Protein AF-A0A968P038-F1 (afdb_monomer_lite)

Foldseek 3Di:
DDDPPPPPPPFFDKAWDWDADPVPRDTDTFAIWGQDPVVQWIWDDGPPDPPLKIKIWHFDDDDPFKTKIFIWIFDDDPSHGPDTHTQWIWMDTPPGPDIGIDGPPVPHDDDDDDDDD

Sequence (117 aa):
MSENKIEQKQKSERLNLFWLCSQTGRKQPAGVAFFNEEQGDYRLKIDVMPDDKTLFLKAVSASDDVTYYRVEAAVKKAGRVVHRAEVGSGYAKKDDPAIYMDIGPFSRTLVLEQRQV

pLDDT: mean 86.02, std 14.6, range [39.28, 97.25]

Radius of gyration: 17.87 Å; chains: 1; bounding box: 39×74×46 Å

Secondary structure (DSSP, 8-state):
-------------EEEEEEE-TTT--EEEEEEEEEETTTTEEEEEETTS-TT--EEEEEEEE-SSEEEEEEEEEEEETTEEEEEEEEEEEEEETT---EEEEETTTTS---------

Structure (mmCIF, N/CA/C/O backbone):
data_AF-A0A968P038-F1
#
_entry.id   AF-A0A968P038-F1
#
loop_
_atom_site.group_PDB
_atom_site.id
_atom_site.type_symbol
_atom_site.label_atom_id
_atom_site.label_alt_id
_atom_site.label_comp_id
_atom_site.label_asym_id
_atom_site.label_entity_id
_atom_site.label_seq_id
_atom_site.pdbx_PDB_ins_code
_atom_site.Cartn_x
_atom_site.Cartn_y
_atom_site.Cartn_z
_atom_site.occupancy
_atom_site.B_iso_or_equiv
_atom_site.auth_seq_id
_atom_site.auth_comp_id
_atom_site.auth_asym_id
_atom_site.auth_atom_id
_atom_site.pdbx_PDB_model_num
ATOM 1 N N . MET A 1 1 ? 3.262 40.391 27.674 1.00 39.28 1 MET A N 1
ATOM 2 C CA . MET A 1 1 ? 2.786 40.308 26.280 1.00 39.28 1 MET A CA 1
ATOM 3 C C . MET A 1 1 ? 3.173 38.935 25.780 1.00 39.28 1 MET A C 1
ATOM 5 O O . MET A 1 1 ? 4.359 38.660 25.679 1.00 39.28 1 MET A O 1
ATOM 9 N N . SER A 1 2 ? 2.198 38.041 25.653 1.00 40.22 2 SER A N 1
ATOM 10 C CA . SER A 1 2 ? 2.432 36.629 25.347 1.00 40.22 2 SER A CA 1
ATOM 11 C C . SER A 1 2 ? 2.355 36.446 23.837 1.00 40.22 2 SER A C 1
ATOM 13 O O . SER A 1 2 ? 1.274 36.541 23.260 1.00 40.22 2 SER A O 1
ATOM 15 N N . GLU A 1 3 ? 3.500 36.245 23.192 1.00 43.53 3 GLU A N 1
ATOM 16 C CA . GLU A 1 3 ? 3.554 35.935 21.766 1.00 43.53 3 GLU A CA 1
ATOM 17 C C . GLU A 1 3 ? 3.083 34.493 21.549 1.00 43.53 3 GLU A C 1
ATOM 19 O O . GLU A 1 3 ? 3.758 33.523 21.896 1.00 43.53 3 GLU A O 1
ATOM 24 N N . ASN A 1 4 ? 1.876 34.367 20.998 1.00 44.75 4 ASN A N 1
ATOM 25 C CA . ASN A 1 4 ? 1.338 33.122 20.470 1.00 44.75 4 ASN A CA 1
ATOM 26 C C . ASN A 1 4 ? 2.227 32.640 19.318 1.00 44.75 4 ASN A C 1
ATOM 28 O O . ASN A 1 4 ? 2.162 33.160 18.203 1.00 44.75 4 ASN A O 1
ATOM 32 N N . LYS A 1 5 ? 3.033 31.612 19.580 1.00 43.78 5 LYS A N 1
ATOM 33 C CA . LYS A 1 5 ? 3.734 30.850 18.549 1.00 43.78 5 LYS A CA 1
ATOM 34 C C . LYS A 1 5 ? 2.697 29.973 17.842 1.00 43.78 5 LYS A C 1
ATOM 36 O O . LYS A 1 5 ? 2.335 28.907 18.328 1.00 43.78 5 LYS A O 1
ATOM 41 N N . ILE A 1 6 ? 2.162 30.454 16.722 1.00 50.03 6 ILE A N 1
ATOM 42 C CA . ILE A 1 6 ? 1.365 29.626 15.814 1.00 50.03 6 ILE A CA 1
ATOM 43 C C . ILE A 1 6 ? 2.345 28.629 15.192 1.00 50.03 6 ILE A C 1
ATOM 45 O O . ILE A 1 6 ? 3.067 28.964 14.254 1.00 50.03 6 ILE A O 1
ATOM 49 N N . GLU A 1 7 ? 2.420 27.422 15.752 1.00 44.41 7 GLU A N 1
ATOM 50 C CA . GLU A 1 7 ? 3.078 26.288 15.111 1.00 44.41 7 GLU A CA 1
ATOM 51 C C . GLU A 1 7 ? 2.369 26.037 13.777 1.00 44.41 7 GLU A C 1
ATOM 53 O O . GLU A 1 7 ? 1.266 25.490 13.714 1.00 44.41 7 GLU A O 1
ATOM 58 N N . GLN A 1 8 ? 2.980 26.506 12.688 1.00 43.97 8 GLN A N 1
ATOM 59 C CA . GLN A 1 8 ? 2.576 26.147 11.338 1.00 43.97 8 GLN A CA 1
ATOM 60 C C . GLN A 1 8 ? 2.836 24.652 11.175 1.00 43.97 8 GLN A C 1
ATOM 62 O O . GLN A 1 8 ? 3.935 24.233 10.822 1.00 43.97 8 GLN A O 1
ATOM 67 N N . LYS A 1 9 ? 1.824 23.843 11.488 1.00 49.59 9 LYS A N 1
ATOM 68 C CA . LYS A 1 9 ? 1.831 22.402 11.266 1.00 49.59 9 LYS A CA 1
ATOM 69 C C . LYS A 1 9 ? 2.072 22.176 9.773 1.00 49.59 9 LYS A C 1
ATOM 71 O O . LYS A 1 9 ? 1.170 22.420 8.968 1.00 49.59 9 LYS A O 1
ATOM 76 N N . GLN A 1 10 ? 3.302 21.809 9.405 1.00 56.22 10 GLN A N 1
ATOM 77 C CA . GLN A 1 10 ? 3.683 21.516 8.026 1.00 56.22 10 GLN A CA 1
ATOM 78 C C . GLN A 1 10 ? 2.666 20.528 7.461 1.00 56.22 10 GLN A C 1
ATOM 80 O O . GLN A 1 10 ? 2.431 19.446 8.002 1.00 56.22 10 GLN A O 1
ATOM 85 N N . LYS A 1 11 ? 1.955 20.961 6.423 1.00 60.09 11 LYS A N 1
ATOM 86 C CA . LYS A 1 11 ? 0.913 20.157 5.804 1.00 60.09 11 LYS A CA 1
ATOM 87 C C . LYS A 1 11 ? 1.611 18.983 5.122 1.00 60.09 11 LYS A C 1
ATOM 89 O O . LYS A 1 11 ? 2.299 19.193 4.132 1.00 60.09 11 LYS A O 1
ATOM 94 N N . SER A 1 12 ? 1.439 17.788 5.685 1.00 73.56 12 SER A N 1
ATOM 95 C CA . SER A 1 12 ? 1.940 16.518 5.146 1.00 73.56 12 SER A CA 1
ATOM 96 C C . SER A 1 12 ? 1.773 16.456 3.623 1.00 73.56 12 SER A C 1
ATOM 98 O O . SER A 1 12 ? 0.686 16.733 3.099 1.00 73.56 12 SER A O 1
ATOM 100 N N . GLU A 1 13 ? 2.868 16.145 2.924 1.00 86.19 13 GLU A N 1
ATOM 101 C CA . GLU A 1 13 ? 2.900 16.061 1.467 1.00 86.19 13 GLU A CA 1
ATOM 102 C C . GLU A 1 13 ? 1.909 15.000 0.970 1.00 86.19 13 GLU A C 1
ATOM 104 O O . GLU A 1 13 ? 1.853 13.872 1.470 1.00 86.19 13 GLU A O 1
ATOM 109 N N . ARG A 1 14 ? 1.096 15.382 -0.020 1.00 93.12 14 ARG A N 1
ATOM 110 C CA . ARG A 1 14 ? 0.114 14.498 -0.650 1.00 93.12 14 ARG A CA 1
ATOM 111 C C . ARG A 1 14 ? 0.784 13.731 -1.785 1.00 93.12 14 ARG A C 1
ATOM 113 O O . ARG A 1 14 ? 1.073 14.310 -2.828 1.00 93.12 14 ARG A O 1
ATOM 120 N N . LEU A 1 15 ? 0.920 12.421 -1.620 1.00 95.50 15 LEU A N 1
ATOM 121 C CA . LEU A 1 15 ? 1.464 11.517 -2.632 1.00 95.50 15 LEU A CA 1
ATOM 122 C C . LEU A 1 15 ? 0.333 10.789 -3.363 1.00 95.50 15 LEU A C 1
ATOM 124 O O . LEU A 1 15 ? -0.673 10.431 -2.752 1.00 95.50 15 LEU A O 1
ATOM 128 N N . ASN A 1 16 ? 0.478 10.562 -4.668 1.00 96.31 16 ASN A N 1
ATOM 129 C CA . ASN A 1 16 ? -0.522 9.841 -5.460 1.00 96.31 16 ASN A CA 1
ATOM 130 C C . ASN A 1 16 ? -0.270 8.330 -5.415 1.00 96.31 16 ASN A C 1
ATOM 132 O O . ASN A 1 16 ? 0.866 7.882 -5.564 1.00 96.31 16 ASN A O 1
ATOM 136 N N . LEU A 1 17 ? -1.34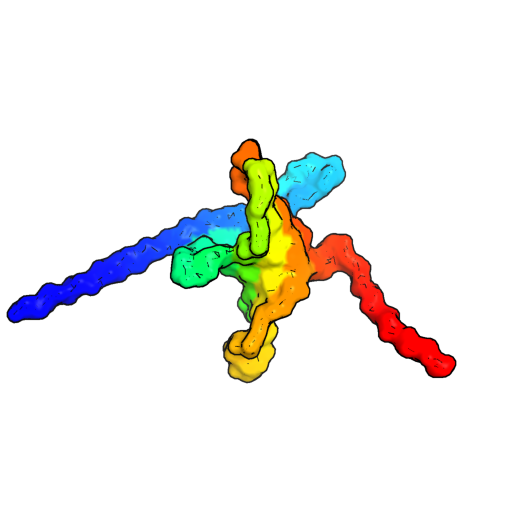1 7.550 -5.262 1.00 96.12 17 LEU A N 1
ATOM 137 C CA . LEU A 1 17 ? -1.308 6.092 -5.331 1.00 96.12 17 LEU A CA 1
ATOM 138 C C . LEU A 1 17 ? -1.801 5.610 -6.695 1.00 96.12 17 LEU A C 1
ATOM 140 O O . LEU A 1 17 ? -2.730 6.181 -7.272 1.00 96.12 17 LEU A O 1
ATOM 144 N N . PHE A 1 18 ? -1.207 4.520 -7.181 1.00 95.81 18 PHE A N 1
ATOM 145 C CA . PHE A 1 18 ? -1.583 3.890 -8.442 1.00 95.81 18 PHE A CA 1
ATOM 146 C C . PHE A 1 18 ? -1.650 2.370 -8.307 1.00 95.81 18 PHE A C 1
ATOM 148 O O . PHE A 1 18 ? -0.778 1.761 -7.690 1.00 95.81 18 PHE A O 1
ATOM 155 N N . TRP A 1 19 ? -2.628 1.755 -8.968 1.00 93.12 19 TRP A N 1
ATOM 156 C CA . TRP A 1 19 ? -2.609 0.331 -9.276 1.00 93.12 19 TRP A CA 1
ATOM 157 C C . TRP A 1 19 ? -1.735 0.100 -10.502 1.00 93.12 19 TRP A C 1
ATOM 159 O O . TRP A 1 19 ? -1.943 0.731 -11.539 1.00 93.12 19 TRP A O 1
ATOM 169 N N . LEU A 1 20 ? -0.766 -0.807 -10.395 1.00 92.50 20 LEU A N 1
ATOM 170 C CA . LEU A 1 20 ? 0.096 -1.206 -11.502 1.00 92.50 20 LEU A CA 1
ATOM 171 C C . LEU A 1 20 ? -0.388 -2.543 -12.070 1.00 92.50 20 LEU A C 1
ATOM 173 O O . LEU A 1 20 ? -0.363 -3.560 -11.382 1.00 92.50 20 LEU A O 1
ATOM 177 N N . CYS A 1 21 ? -0.798 -2.559 -13.337 1.00 88.50 21 CYS A N 1
ATOM 178 C CA . CYS A 1 21 ? -1.067 -3.810 -14.038 1.00 88.50 21 CYS A CA 1
ATOM 179 C C . CYS A 1 21 ? 0.263 -4.496 -14.374 1.00 88.50 21 CYS A C 1
ATOM 181 O O . CYS A 1 21 ? 1.019 -3.991 -15.201 1.00 88.50 21 CYS A O 1
ATOM 183 N N . SER A 1 22 ? 0.542 -5.652 -13.769 1.00 86.00 22 SER A N 1
ATOM 184 C CA . SER A 1 22 ? 1.798 -6.390 -13.980 1.00 86.00 22 SER A CA 1
ATOM 185 C C . SER A 1 22 ? 1.986 -6.883 -15.418 1.00 86.00 22 SER A C 1
ATOM 187 O O . SER A 1 22 ? 3.117 -6.988 -15.877 1.00 86.00 22 SER A O 1
ATOM 189 N N . GLN A 1 23 ? 0.896 -7.142 -16.147 1.00 88.62 23 GLN A N 1
ATOM 190 C CA . GLN A 1 23 ? 0.948 -7.610 -17.536 1.00 88.62 23 GLN A CA 1
ATOM 191 C C . GLN A 1 23 ? 1.261 -6.485 -18.527 1.00 88.62 23 GLN A C 1
ATOM 193 O O . GLN A 1 23 ? 1.984 -6.697 -19.494 1.00 88.62 23 GLN A O 1
ATOM 198 N N . THR A 1 24 ? 0.705 -5.288 -18.311 1.00 92.06 24 THR A N 1
ATOM 199 C CA . THR A 1 24 ? 0.794 -4.189 -19.289 1.00 92.06 24 THR A CA 1
ATOM 200 C C . THR A 1 24 ? 1.663 -3.021 -18.825 1.00 92.06 24 THR A C 1
ATOM 202 O O . THR A 1 24 ? 1.814 -2.055 -19.570 1.00 92.06 24 THR A O 1
ATOM 205 N N . GLY A 1 25 ? 2.127 -3.022 -17.572 1.00 91.25 25 GLY A N 1
ATOM 206 C CA . GLY A 1 25 ? 2.836 -1.906 -16.934 1.00 91.25 25 GLY A CA 1
ATOM 207 C C . GLY A 1 25 ? 1.996 -0.634 -16.748 1.00 91.25 25 GLY A C 1
ATOM 208 O O . GLY A 1 25 ? 2.525 0.411 -16.374 1.00 91.25 25 GLY A O 1
ATOM 209 N N . ARG A 1 26 ? 0.685 -0.683 -17.024 1.00 93.12 26 ARG A N 1
ATOM 210 C CA . ARG A 1 26 ? -0.178 0.506 -16.975 1.00 93.12 26 ARG A CA 1
ATOM 211 C C . ARG A 1 26 ? -0.507 0.864 -15.532 1.00 93.12 26 ARG A C 1
ATOM 213 O O . ARG A 1 26 ? -0.850 -0.014 -14.741 1.00 93.12 26 ARG A O 1
ATOM 220 N N . LYS A 1 27 ? -0.454 2.162 -15.231 1.00 94.75 27 LYS A N 1
ATOM 221 C CA . LYS A 1 27 ? -0.866 2.738 -13.949 1.00 94.75 27 LYS A CA 1
ATOM 222 C C . LYS A 1 27 ? -2.314 3.219 -14.034 1.00 94.75 27 LYS A C 1
ATOM 224 O O . LYS A 1 27 ? -2.665 3.944 -14.960 1.00 94.75 27 LYS A O 1
ATOM 229 N N . GLN A 1 28 ? -3.131 2.831 -13.064 1.00 94.25 28 GLN A N 1
ATOM 230 C CA . GLN A 1 28 ? -4.491 3.332 -12.852 1.00 94.25 28 GLN A CA 1
ATOM 231 C C . GLN A 1 28 ? -4.509 4.122 -11.535 1.00 94.25 28 GLN A C 1
ATOM 233 O O . GLN A 1 28 ? -3.931 3.632 -10.565 1.00 94.25 28 GLN A O 1
ATOM 238 N N . PRO A 1 29 ? -5.123 5.315 -11.455 1.00 95.62 29 PRO A N 1
ATOM 239 C CA . PRO A 1 29 ? -5.255 6.041 -10.191 1.00 95.62 29 PRO A CA 1
ATOM 240 C C . PRO A 1 29 ? -5.904 5.172 -9.104 1.00 95.62 29 PRO A C 1
ATOM 242 O O . PRO A 1 29 ? -6.858 4.446 -9.381 1.00 95.62 29 PRO A O 1
ATOM 245 N N . ALA A 1 30 ? -5.368 5.227 -7.884 1.00 94.31 30 ALA A N 1
ATOM 246 C CA . ALA A 1 30 ? -5.825 4.401 -6.762 1.00 94.31 30 ALA A CA 1
ATOM 247 C C . ALA A 1 30 ? -6.105 5.191 -5.476 1.00 94.31 30 ALA A C 1
ATOM 249 O O . ALA A 1 30 ? -6.540 4.596 -4.491 1.00 94.31 30 ALA A O 1
ATOM 250 N N . GLY A 1 31 ? -5.833 6.496 -5.462 1.00 94.75 31 GLY A N 1
ATOM 251 C CA . GLY A 1 31 ? -6.047 7.371 -4.314 1.00 94.75 31 GLY A CA 1
ATOM 252 C C . GLY A 1 31 ? -4.785 8.133 -3.926 1.00 94.75 31 GLY A C 1
ATOM 253 O O . GLY A 1 31 ? -4.011 8.561 -4.787 1.00 94.75 31 GLY A O 1
ATOM 254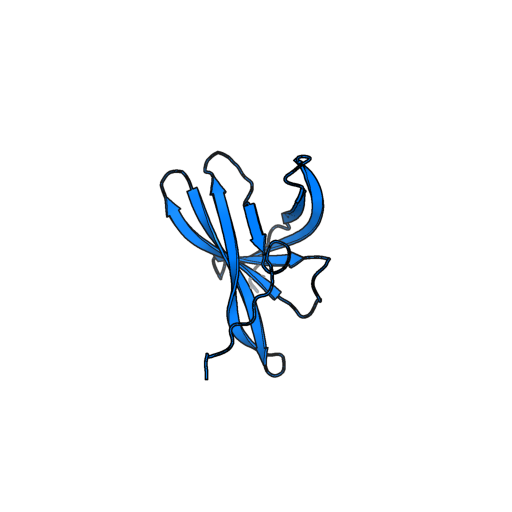 N N . VAL A 1 32 ? -4.584 8.347 -2.625 1.00 95.94 32 VAL A N 1
ATOM 255 C CA . VAL A 1 32 ? -3.528 9.222 -2.093 1.00 95.94 32 VAL A CA 1
ATOM 256 C C . VAL A 1 32 ? -2.919 8.699 -0.794 1.00 95.94 32 VAL A C 1
ATOM 258 O O . VAL A 1 32 ? -3.566 7.982 -0.033 1.00 95.94 32 VAL A O 1
ATOM 261 N N . ALA A 1 33 ? -1.687 9.106 -0.505 1.00 96.50 33 ALA A N 1
ATOM 262 C CA . ALA A 1 33 ? -0.995 8.845 0.748 1.00 96.50 33 ALA A CA 1
ATOM 263 C C . ALA A 1 33 ? -0.498 10.144 1.393 1.00 96.50 33 ALA A C 1
ATOM 265 O O . ALA A 1 33 ? -0.224 11.129 0.706 1.00 96.50 33 ALA A O 1
ATOM 266 N N . PHE A 1 34 ? -0.386 10.120 2.718 1.00 95.50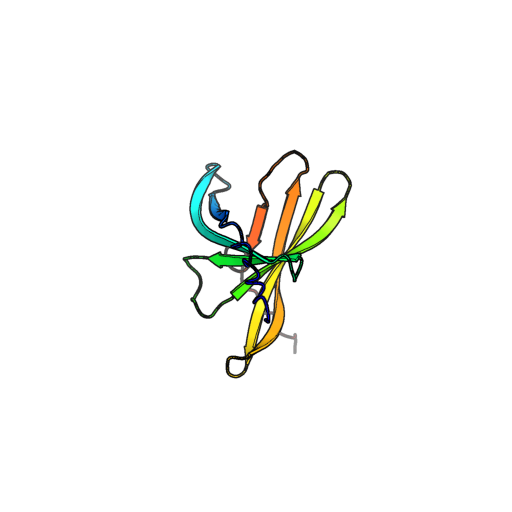 34 PHE A N 1
ATOM 267 C CA . PHE A 1 34 ? 0.083 11.230 3.544 1.00 95.50 34 PHE A CA 1
ATOM 268 C C . PHE A 1 34 ? 1.106 10.701 4.541 1.00 95.50 34 PHE A C 1
ATOM 270 O O . PHE A 1 34 ? 0.776 9.811 5.328 1.00 95.50 34 PHE A O 1
ATOM 277 N N . PHE A 1 35 ? 2.329 11.226 4.518 1.00 94.25 35 PHE A N 1
ATOM 278 C CA . PHE A 1 35 ? 3.340 10.861 5.510 1.00 94.25 35 PHE A CA 1
ATOM 279 C C . PHE A 1 35 ? 3.037 11.517 6.860 1.00 94.25 35 PHE A C 1
ATOM 281 O O . PHE A 1 35 ? 2.723 12.709 6.916 1.00 94.25 35 PHE A O 1
ATOM 288 N N . ASN A 1 36 ? 3.108 10.744 7.939 1.00 92.25 36 ASN A N 1
ATOM 289 C CA . ASN A 1 36 ? 2.991 11.224 9.306 1.00 92.25 36 ASN A CA 1
ATOM 290 C C . ASN A 1 36 ? 4.374 11.221 9.967 1.00 92.25 36 ASN A C 1
ATOM 292 O O . ASN A 1 36 ? 4.856 10.171 10.390 1.00 92.25 36 ASN A O 1
ATOM 296 N N . GLU A 1 37 ? 4.986 12.399 10.093 1.00 89.12 37 GLU A N 1
ATOM 297 C CA . GLU A 1 37 ? 6.325 12.550 10.677 1.00 89.12 37 GLU A CA 1
ATOM 298 C C . GLU A 1 37 ? 6.400 12.096 12.141 1.00 89.12 37 GLU A C 1
ATOM 300 O O . GLU A 1 37 ? 7.407 11.528 12.550 1.00 89.12 37 GLU A O 1
ATOM 305 N N . GLU A 1 38 ? 5.323 12.265 12.918 1.00 88.88 38 GLU A N 1
ATOM 306 C CA . GLU A 1 38 ? 5.292 11.862 14.331 1.00 88.88 38 GLU A CA 1
ATOM 307 C C . GLU A 1 38 ? 5.335 10.334 14.498 1.00 88.88 38 GLU A C 1
ATOM 309 O O . GLU A 1 38 ? 5.873 9.826 15.479 1.00 88.88 38 GLU A O 1
ATOM 314 N N . GLN A 1 39 ? 4.742 9.588 13.558 1.00 87.25 39 GLN A N 1
ATOM 315 C CA . GLN A 1 39 ? 4.627 8.123 13.631 1.00 87.25 39 GLN A CA 1
ATOM 316 C C . GLN A 1 39 ? 5.613 7.388 12.716 1.00 87.25 39 GLN A C 1
ATOM 318 O O . GLN A 1 39 ? 5.811 6.181 12.885 1.00 87.25 39 GLN A O 1
ATOM 323 N N . GLY A 1 40 ? 6.230 8.092 11.764 1.00 90.88 40 GLY A N 1
ATOM 324 C CA . GLY A 1 40 ? 7.135 7.513 10.772 1.00 90.88 40 GLY A CA 1
ATOM 325 C C . GLY A 1 40 ? 6.440 6.542 9.812 1.00 90.88 40 GLY A C 1
ATOM 326 O O . GLY A 1 40 ? 7.067 5.600 9.329 1.00 90.88 40 GLY A O 1
ATOM 327 N N . ASP A 1 41 ? 5.141 6.725 9.566 1.00 95.19 41 ASP A N 1
ATOM 328 C CA . ASP A 1 41 ? 4.350 5.896 8.658 1.00 95.19 41 ASP A CA 1
ATOM 329 C C . ASP A 1 41 ? 3.522 6.741 7.686 1.00 95.19 41 ASP A C 1
ATOM 331 O O . ASP A 1 41 ? 3.278 7.931 7.893 1.00 95.19 41 ASP A O 1
ATOM 335 N N . TYR A 1 42 ? 3.106 6.131 6.578 1.00 96.12 42 TYR A N 1
ATOM 336 C CA . TYR A 1 42 ? 2.161 6.760 5.663 1.00 96.12 42 TYR A CA 1
ATOM 337 C C . TYR A 1 42 ? 0.754 6.308 5.998 1.00 96.12 42 TYR A C 1
ATOM 339 O O . TYR A 1 42 ? 0.489 5.112 6.100 1.00 96.12 42 TYR A O 1
ATOM 347 N N . ARG A 1 43 ? -0.184 7.250 6.052 1.00 95.25 43 ARG A N 1
ATOM 348 C CA . ARG A 1 43 ? -1.611 6.949 5.990 1.00 95.25 43 ARG A CA 1
ATOM 349 C C . ARG A 1 43 ? -2.038 6.850 4.530 1.00 95.25 43 ARG A C 1
ATOM 351 O O . ARG A 1 43 ? -1.886 7.813 3.780 1.00 95.25 43 ARG A O 1
ATOM 358 N N . LEU A 1 44 ? -2.627 5.721 4.148 1.00 95.31 44 LEU A N 1
ATOM 359 C CA . LEU A 1 44 ? -3.116 5.472 2.793 1.00 95.31 44 LEU A CA 1
ATOM 360 C C . LEU A 1 44 ? -4.635 5.680 2.729 1.00 95.31 44 LEU A C 1
ATOM 362 O O . LEU A 1 44 ? -5.380 5.150 3.559 1.00 95.31 44 LEU A O 1
ATOM 366 N N . LYS A 1 45 ? -5.097 6.421 1.721 1.00 93.25 45 LYS A N 1
ATOM 367 C CA . LYS A 1 45 ? -6.504 6.517 1.323 1.00 93.25 45 LYS A CA 1
ATOM 368 C C . LYS A 1 45 ? -6.641 5.926 -0.077 1.00 93.25 45 LYS A C 1
ATOM 370 O O . LYS A 1 45 ? -6.174 6.527 -1.039 1.00 93.25 45 LYS A O 1
ATOM 375 N N . ILE A 1 46 ? -7.264 4.755 -0.162 1.00 93.00 46 ILE A N 1
ATOM 376 C CA . ILE A 1 46 ? -7.454 4.019 -1.414 1.00 93.00 46 ILE A CA 1
ATOM 377 C C . ILE A 1 46 ? -8.903 4.178 -1.865 1.00 93.00 46 ILE A C 1
ATOM 379 O O . ILE A 1 46 ? -9.805 3.856 -1.099 1.00 93.00 46 ILE A O 1
ATOM 383 N N . ASP A 1 47 ? -9.118 4.627 -3.099 1.00 91.38 47 ASP A N 1
ATOM 384 C CA . ASP A 1 47 ? -10.443 5.034 -3.593 1.00 91.38 47 ASP A CA 1
ATOM 385 C C . ASP A 1 47 ? -11.461 3.882 -3.637 1.00 91.38 47 ASP A C 1
ATOM 387 O O . ASP A 1 47 ? -12.654 4.094 -3.453 1.00 91.38 47 ASP A O 1
ATOM 391 N N . VAL A 1 48 ? -10.996 2.649 -3.861 1.00 89.44 48 VAL A N 1
ATOM 392 C CA . VAL A 1 48 ? -11.854 1.450 -3.925 1.00 89.44 48 VAL A CA 1
ATOM 393 C C . VAL A 1 48 ? -12.144 0.826 -2.555 1.00 89.44 48 VAL A C 1
ATOM 395 O O . VAL A 1 48 ? -12.916 -0.127 -2.469 1.00 89.44 48 VAL A O 1
ATOM 398 N N . MET A 1 49 ? -11.509 1.315 -1.486 1.00 87.25 49 MET A N 1
ATOM 399 C CA . MET A 1 49 ? -11.741 0.822 -0.128 1.00 87.25 49 MET A CA 1
ATOM 400 C C . MET A 1 49 ? -12.834 1.645 0.567 1.00 87.25 49 MET A C 1
ATOM 402 O O . MET A 1 49 ? -12.924 2.849 0.339 1.00 87.25 49 MET A O 1
ATOM 406 N N . PRO A 1 50 ? -13.631 1.037 1.465 1.00 86.00 50 PRO A N 1
ATOM 407 C CA . PRO A 1 50 ? -14.566 1.781 2.304 1.00 86.00 50 PRO A CA 1
ATOM 408 C C . PRO A 1 50 ? -13.874 2.898 3.101 1.00 86.00 50 PRO A C 1
ATOM 410 O O . PRO A 1 50 ? -12.794 2.685 3.654 1.00 86.00 50 PRO A O 1
ATOM 413 N N . ASP A 1 51 ? -14.511 4.066 3.225 1.00 82.06 51 ASP A N 1
ATOM 414 C CA . ASP A 1 51 ? -13.938 5.242 3.910 1.00 82.06 51 ASP A CA 1
ATOM 415 C C . ASP A 1 51 ? -13.612 5.002 5.399 1.00 82.06 51 ASP A C 1
ATOM 417 O O . ASP A 1 51 ? -12.766 5.681 5.993 1.00 82.06 51 ASP A O 1
ATOM 421 N N . ASP A 1 52 ? -14.281 4.038 6.032 1.00 82.62 52 ASP A N 1
ATOM 422 C CA . ASP A 1 52 ? -14.047 3.670 7.427 1.00 82.62 52 ASP A CA 1
ATOM 423 C C . ASP A 1 52 ? -12.776 2.819 7.614 1.00 82.62 52 ASP A C 1
ATOM 425 O O . ASP A 1 52 ? -12.218 2.775 8.726 1.00 82.62 52 ASP A O 1
ATOM 429 N N . LYS A 1 53 ? -12.261 2.213 6.533 1.00 86.50 53 LYS A N 1
ATOM 430 C CA . LYS A 1 53 ? -10.979 1.510 6.507 1.00 86.50 53 LYS A CA 1
ATOM 431 C C . LYS A 1 53 ? -9.846 2.519 6.443 1.00 86.50 53 LYS A C 1
ATOM 433 O O . LYS A 1 53 ? -9.769 3.396 5.593 1.00 86.50 53 LYS A O 1
ATOM 438 N N . THR A 1 54 ? -8.923 2.388 7.385 1.00 91.19 54 THR A N 1
ATOM 439 C CA . THR A 1 54 ? -7.705 3.195 7.420 1.00 91.19 54 THR A CA 1
ATOM 440 C C . THR A 1 54 ? -6.527 2.256 7.289 1.00 91.19 54 THR A C 1
ATOM 442 O O . THR A 1 54 ? -6.385 1.346 8.106 1.00 91.19 54 THR A O 1
ATOM 445 N N . LEU A 1 55 ? -5.722 2.474 6.254 1.00 94.31 55 LEU A N 1
ATOM 446 C CA . LEU A 1 55 ? -4.523 1.699 5.987 1.00 94.31 55 LEU A CA 1
ATOM 447 C C . LEU A 1 55 ? -3.281 2.531 6.298 1.00 94.31 55 LEU A C 1
ATOM 449 O O . LEU A 1 55 ? -3.281 3.754 6.128 1.00 94.31 55 LEU A O 1
ATOM 453 N N . PHE A 1 56 ? -2.234 1.848 6.737 1.00 95.69 56 PHE A N 1
ATOM 454 C CA . PHE A 1 56 ? -0.933 2.420 7.033 1.00 95.69 56 PHE A CA 1
ATOM 455 C C . PHE A 1 56 ? 0.153 1.653 6.292 1.00 95.69 56 PHE A C 1
ATOM 457 O O . PHE A 1 56 ? 0.054 0.437 6.142 1.00 95.69 56 PHE A O 1
ATOM 464 N N . LEU A 1 57 ? 1.190 2.359 5.860 1.00 97.19 57 LEU A N 1
ATOM 465 C CA . LEU A 1 57 ? 2.411 1.782 5.317 1.00 97.19 57 LEU A CA 1
ATOM 466 C C . LEU A 1 57 ? 3.567 2.146 6.240 1.00 97.19 57 LEU A C 1
ATOM 468 O O . LEU A 1 57 ? 3.874 3.326 6.415 1.00 97.19 57 LEU A O 1
ATOM 472 N N . LYS A 1 58 ? 4.209 1.132 6.811 1.00 96.50 58 LYS A N 1
ATOM 473 C CA . LYS A 1 58 ? 5.284 1.299 7.787 1.00 96.50 58 LYS A CA 1
ATOM 474 C C . LYS A 1 58 ? 6.549 0.600 7.311 1.00 96.50 58 LYS A C 1
ATOM 476 O O . LYS A 1 58 ? 6.483 -0.563 6.920 1.00 96.50 58 LYS A O 1
ATOM 481 N N . ALA A 1 59 ? 7.687 1.289 7.359 1.00 95.94 59 ALA A N 1
ATOM 482 C CA . ALA A 1 59 ? 8.984 0.656 7.134 1.00 95.94 59 ALA A CA 1
ATOM 483 C C . ALA A 1 59 ? 9.273 -0.328 8.280 1.00 95.94 59 ALA A C 1
ATOM 485 O O . ALA A 1 59 ? 9.084 0.011 9.450 1.00 95.94 59 ALA A O 1
ATOM 486 N N . VAL A 1 60 ? 9.691 -1.550 7.947 1.00 96.25 60 VAL A N 1
ATOM 487 C CA . VAL A 1 60 ? 9.955 -2.614 8.934 1.00 96.25 60 VAL A CA 1
ATOM 488 C C . VAL A 1 60 ? 11.425 -2.995 9.014 1.00 96.25 60 VAL A C 1
ATOM 490 O O . VAL A 1 60 ? 11.911 -3.321 10.093 1.00 96.25 60 VAL A O 1
ATOM 493 N N . SER A 1 61 ? 12.143 -2.930 7.898 1.00 95.25 61 SER A N 1
ATOM 494 C CA . SER A 1 61 ? 13.578 -3.178 7.846 1.00 95.25 61 SER A CA 1
ATOM 495 C C . SER A 1 61 ? 14.180 -2.523 6.611 1.00 95.25 61 SER A C 1
ATOM 497 O O . SER A 1 61 ? 13.485 -2.242 5.633 1.00 95.25 61 SER A O 1
ATOM 499 N N . ALA A 1 62 ? 15.484 -2.282 6.660 1.00 92.88 62 ALA A N 1
ATOM 500 C CA . ALA A 1 62 ? 16.260 -1.824 5.523 1.00 92.88 62 ALA A CA 1
ATOM 501 C C . ALA A 1 62 ? 17.506 -2.699 5.383 1.00 92.88 62 ALA A C 1
ATOM 503 O O . ALA A 1 62 ? 18.108 -3.113 6.374 1.00 92.88 62 ALA A O 1
ATOM 504 N N . SER A 1 63 ? 17.847 -2.985 4.137 1.00 93.06 63 SER A N 1
ATOM 505 C CA . SER A 1 63 ? 19.121 -3.545 3.694 1.00 93.06 63 SER A CA 1
ATOM 506 C C . SER A 1 63 ? 19.785 -2.535 2.756 1.00 93.06 63 SER A C 1
ATOM 508 O O . SER A 1 63 ? 19.163 -1.525 2.424 1.00 93.06 63 SER A O 1
ATOM 510 N N . ASP A 1 64 ? 21.011 -2.804 2.311 1.00 90.38 64 ASP A N 1
ATOM 511 C CA . ASP A 1 64 ? 21.787 -1.849 1.505 1.00 90.38 64 ASP A CA 1
ATOM 512 C C . ASP A 1 64 ? 21.056 -1.369 0.237 1.00 90.38 64 ASP A C 1
ATOM 514 O O . ASP A 1 64 ? 21.189 -0.200 -0.136 1.00 90.38 64 ASP A O 1
ATOM 518 N N . ASP A 1 65 ? 20.230 -2.231 -0.370 1.00 95.06 65 ASP A N 1
ATOM 519 C CA . ASP A 1 65 ? 19.561 -1.956 -1.650 1.00 95.06 65 ASP A CA 1
ATOM 520 C C . ASP A 1 65 ? 18.029 -1.908 -1.572 1.00 95.06 65 ASP A C 1
ATOM 522 O O . ASP A 1 65 ? 17.373 -1.446 -2.512 1.00 95.06 65 ASP A O 1
ATOM 526 N N . VAL A 1 66 ? 17.437 -2.406 -0.481 1.00 96.12 66 VAL A N 1
ATOM 527 C CA . VAL A 1 66 ? 15.982 -2.577 -0.360 1.00 96.12 66 VAL A CA 1
ATOM 528 C C . VAL A 1 66 ? 15.490 -2.188 1.027 1.00 96.12 66 VAL A C 1
ATOM 530 O O . VAL A 1 66 ? 15.960 -2.722 2.036 1.00 96.12 66 VAL A O 1
ATOM 533 N N . THR A 1 67 ? 14.469 -1.335 1.059 1.00 96.56 67 THR A N 1
ATOM 534 C CA . THR A 1 67 ? 13.655 -1.068 2.249 1.00 96.56 67 THR A CA 1
ATOM 535 C C . THR A 1 67 ? 12.379 -1.890 2.168 1.00 96.56 67 THR A C 1
ATOM 537 O O . THR A 1 67 ? 11.636 -1.798 1.189 1.00 96.56 67 THR A O 1
ATOM 540 N N . TYR A 1 68 ? 12.104 -2.679 3.202 1.00 97.00 68 TYR A N 1
ATOM 541 C CA . TYR A 1 68 ? 10.883 -3.462 3.320 1.00 97.00 68 TYR A CA 1
ATOM 542 C C . TYR A 1 68 ? 9.840 -2.710 4.131 1.00 97.00 68 TYR A C 1
ATOM 544 O O . TYR A 1 68 ? 10.133 -2.052 5.134 1.00 97.00 68 TYR A O 1
ATOM 552 N N . TYR A 1 69 ? 8.595 -2.862 3.706 1.00 97.25 69 TYR A N 1
ATOM 553 C CA . TYR A 1 69 ? 7.442 -2.229 4.310 1.00 97.25 69 TYR A CA 1
ATOM 554 C C . TYR A 1 69 ? 6.374 -3.256 4.647 1.00 97.25 69 TYR A C 1
ATOM 556 O O . TYR A 1 69 ? 6.255 -4.312 4.023 1.00 97.25 69 TYR A O 1
ATOM 564 N N . ARG A 1 70 ? 5.535 -2.884 5.604 1.00 96.62 70 ARG A N 1
ATOM 565 C CA . ARG A 1 70 ? 4.317 -3.591 5.960 1.00 96.62 70 ARG A CA 1
ATOM 566 C C . ARG A 1 70 ? 3.109 -2.696 5.742 1.00 96.62 70 ARG A C 1
ATOM 568 O O . ARG A 1 70 ? 3.137 -1.519 6.108 1.00 96.62 70 ARG A O 1
ATOM 575 N N . VAL A 1 71 ? 2.049 -3.274 5.185 1.00 96.12 71 VAL A N 1
ATOM 576 C CA . VAL A 1 71 ? 0.740 -2.630 5.070 1.00 96.12 71 VAL A CA 1
ATOM 577 C C . VAL A 1 71 ? -0.134 -3.110 6.219 1.00 96.12 71 VAL A C 1
ATOM 579 O O . VAL A 1 71 ? -0.337 -4.310 6.405 1.00 96.12 71 VAL A O 1
ATOM 582 N N . GLU A 1 72 ? -0.668 -2.173 6.991 1.00 95.56 72 GLU A N 1
ATOM 583 C CA . GLU A 1 72 ? -1.482 -2.460 8.165 1.00 95.56 72 GLU A CA 1
ATOM 584 C C . GLU A 1 72 ? -2.869 -1.828 8.042 1.00 95.56 72 GLU A C 1
ATOM 586 O O . GLU A 1 72 ? -3.003 -0.683 7.617 1.00 95.56 72 GLU A O 1
ATOM 591 N N . ALA A 1 73 ? -3.910 -2.534 8.473 1.00 93.38 73 ALA A N 1
ATOM 592 C CA . ALA A 1 73 ? -5.259 -2.001 8.597 1.00 93.38 73 ALA A CA 1
ATOM 593 C C . ALA A 1 73 ? -5.589 -1.678 10.056 1.00 93.38 73 ALA A C 1
ATOM 595 O O . ALA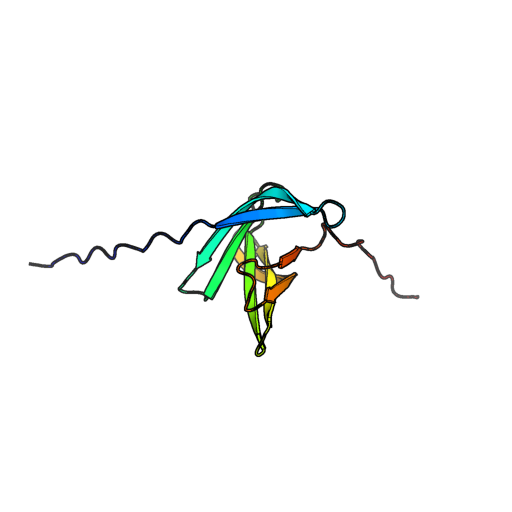 A 1 73 ? -5.407 -2.512 10.945 1.00 93.38 73 ALA A O 1
ATOM 596 N N . ALA A 1 74 ? -6.143 -0.490 10.308 1.00 93.06 74 ALA A N 1
ATOM 597 C CA . ALA A 1 74 ? -6.741 -0.179 11.602 1.00 93.06 74 ALA A CA 1
ATOM 598 C C . ALA A 1 74 ? -7.931 -1.103 11.871 1.00 93.06 74 ALA A C 1
ATOM 600 O O . ALA A 1 74 ? -8.937 -1.070 11.157 1.00 93.06 74 ALA A O 1
ATOM 601 N N . VAL A 1 75 ? -7.855 -1.849 12.967 1.00 90.94 75 VAL A N 1
ATOM 602 C CA . VAL A 1 75 ? -8.987 -2.587 13.516 1.00 90.94 75 VAL A CA 1
ATOM 603 C C . VAL A 1 75 ? -9.655 -1.704 14.557 1.00 90.94 75 VAL A C 1
ATOM 605 O O . VAL A 1 75 ? -9.062 -1.365 15.585 1.00 90.94 75 VAL A O 1
ATOM 608 N N . LYS A 1 76 ? -10.891 -1.290 14.270 1.00 89.69 76 LYS A N 1
ATOM 609 C CA . LYS A 1 76 ? -11.673 -0.399 15.129 1.00 89.69 76 LYS A CA 1
ATOM 610 C C . LYS A 1 76 ? -12.739 -1.180 15.894 1.00 89.69 76 LYS A C 1
ATOM 612 O O . LYS A 1 76 ? -13.389 -2.056 15.334 1.00 89.69 76 LYS A O 1
ATOM 617 N N . LYS A 1 77 ? -12.962 -0.819 17.157 1.00 87.75 77 LYS A N 1
ATOM 618 C CA . LYS A 1 77 ? -14.085 -1.282 17.984 1.00 87.75 77 LYS A CA 1
ATOM 619 C C . LYS A 1 77 ? -14.772 -0.057 18.571 1.00 87.75 77 LYS A C 1
ATOM 621 O O . LYS A 1 77 ? -14.103 0.794 19.152 1.00 87.75 77 LYS A O 1
ATOM 626 N N . ALA A 1 78 ? -16.088 0.055 18.379 1.00 87.31 78 ALA A N 1
ATOM 627 C CA . ALA A 1 78 ? -16.869 1.228 18.791 1.00 87.31 78 ALA A CA 1
ATOM 628 C C . ALA A 1 78 ? -16.240 2.567 18.329 1.00 87.31 78 ALA A C 1
ATOM 630 O O . ALA A 1 78 ? -16.094 3.509 19.104 1.00 87.31 78 ALA A O 1
ATOM 631 N N . GLY A 1 79 ? -15.783 2.622 17.072 1.00 82.38 79 GLY A N 1
ATOM 632 C CA . GLY A 1 79 ? -15.179 3.818 16.466 1.00 82.38 79 GLY A CA 1
ATOM 633 C C . GLY A 1 79 ? -13.730 4.121 16.872 1.00 82.38 79 GLY A C 1
ATOM 634 O O . GLY A 1 79 ? -13.098 4.970 16.246 1.00 82.38 79 GLY A O 1
ATOM 635 N N . ARG A 1 80 ? -13.159 3.418 17.859 1.00 86.56 80 ARG A N 1
ATOM 636 C CA . ARG A 1 80 ? -11.770 3.610 18.309 1.00 86.56 80 ARG A CA 1
ATOM 637 C C . ARG A 1 80 ? -10.848 2.550 17.724 1.00 86.56 80 ARG A C 1
ATOM 639 O O . ARG A 1 80 ? -11.217 1.379 17.685 1.00 86.56 80 ARG A O 1
ATOM 646 N N . VAL A 1 81 ? -9.651 2.946 17.291 1.00 86.94 81 VAL A N 1
ATOM 647 C CA . 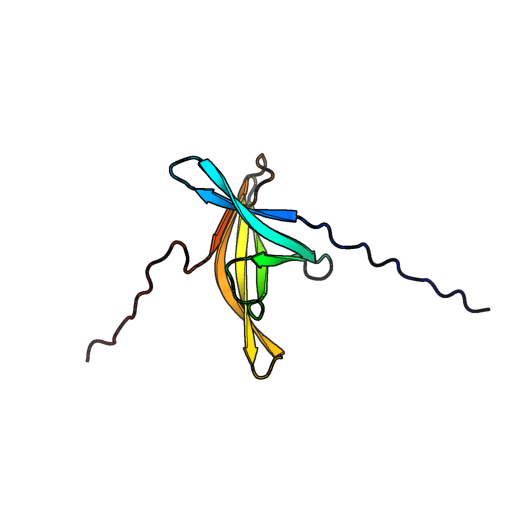VAL A 1 81 ? -8.611 2.002 16.846 1.00 86.94 81 VAL A CA 1
ATOM 648 C C . VAL A 1 81 ? -8.140 1.199 18.058 1.00 86.94 81 VAL A C 1
ATOM 650 O O . VAL A 1 81 ? -7.672 1.780 19.031 1.00 86.94 81 VAL A O 1
ATOM 653 N N . VAL A 1 82 ? -8.295 -0.122 18.002 1.00 90.88 82 VAL A N 1
ATOM 654 C CA . VAL A 1 82 ? -7.860 -1.050 19.058 1.00 90.88 82 VAL A CA 1
ATOM 655 C C . VAL A 1 82 ? -6.450 -1.545 18.775 1.00 90.88 82 VAL A C 1
ATOM 657 O O . VAL A 1 82 ? -5.607 -1.555 19.661 1.00 90.88 82 VAL A O 1
ATOM 660 N N . HIS A 1 83 ? -6.199 -1.961 17.536 1.00 92.81 83 HIS A N 1
ATOM 661 C CA . HIS A 1 83 ? -4.886 -2.392 17.074 1.00 92.81 83 HIS A CA 1
ATOM 662 C C . HIS A 1 83 ? -4.786 -2.223 15.556 1.00 92.81 83 HIS A C 1
ATOM 664 O O . HIS A 1 83 ? -5.748 -1.823 14.890 1.00 92.81 83 HIS A O 1
ATOM 670 N N . ARG A 1 84 ? -3.609 -2.524 15.012 1.00 93.56 84 ARG A N 1
ATOM 671 C CA . ARG A 1 84 ? -3.355 -2.577 13.576 1.00 93.56 84 ARG A CA 1
ATOM 672 C C . ARG A 1 84 ? -3.026 -4.015 13.188 1.00 93.56 84 ARG A C 1
ATOM 674 O O . ARG A 1 84 ? -2.209 -4.647 13.851 1.00 93.56 84 ARG A O 1
ATOM 681 N N . ALA A 1 85 ? -3.700 -4.531 12.169 1.00 93.62 85 ALA A N 1
ATOM 682 C CA . ALA A 1 85 ? -3.478 -5.875 11.649 1.00 93.62 85 ALA A CA 1
ATOM 683 C C . ALA A 1 85 ? -2.697 -5.793 10.339 1.00 93.62 85 ALA A C 1
ATOM 685 O O . ALA A 1 85 ? -3.024 -4.974 9.483 1.00 93.62 85 ALA A O 1
ATOM 686 N N . GLU A 1 86 ? -1.683 -6.634 10.178 1.00 94.44 86 GLU A N 1
ATOM 687 C CA . GLU A 1 86 ? -0.965 -6.773 8.914 1.00 94.44 86 GLU A CA 1
ATOM 688 C C . GLU A 1 86 ? -1.901 -7.328 7.835 1.00 94.44 86 GLU A C 1
ATOM 690 O O . GLU A 1 86 ? -2.555 -8.350 8.034 1.00 94.44 86 GLU A O 1
ATOM 695 N N . VAL A 1 87 ? -1.988 -6.635 6.702 1.00 92.75 87 VAL A N 1
ATOM 696 C CA . VAL A 1 87 ? -2.839 -7.021 5.561 1.00 92.75 87 VAL A CA 1
ATOM 697 C C . VAL A 1 87 ? -2.063 -7.086 4.250 1.00 92.75 87 VAL A C 1
ATOM 699 O O . VAL A 1 87 ? -2.628 -7.397 3.203 1.00 92.75 87 VAL A O 1
ATOM 702 N N . GLY A 1 88 ? -0.769 -6.788 4.284 1.00 93.88 88 GLY A N 1
ATOM 703 C CA . GLY A 1 88 ? 0.051 -6.730 3.093 1.00 93.88 88 GLY A CA 1
ATOM 704 C C . GLY A 1 88 ? 1.491 -6.354 3.393 1.00 93.88 88 GLY A C 1
ATOM 705 O O . GLY A 1 88 ? 1.877 -6.092 4.533 1.00 93.88 88 GLY A O 1
ATOM 706 N N . SER A 1 89 ? 2.273 -6.295 2.332 1.00 95.06 89 SER A N 1
ATOM 707 C CA . SER A 1 89 ? 3.715 -6.080 2.369 1.00 95.06 89 SER A CA 1
ATOM 708 C C . SER A 1 89 ? 4.120 -5.135 1.252 1.00 95.06 89 SER A C 1
ATOM 710 O O . SER A 1 89 ? 3.409 -4.995 0.261 1.00 95.06 89 SER A O 1
ATOM 712 N N . GLY A 1 90 ? 5.281 -4.512 1.373 1.00 95.56 90 GLY A N 1
ATOM 713 C CA . GLY A 1 90 ? 5.829 -3.694 0.307 1.00 95.56 90 GLY A CA 1
ATOM 714 C C . GLY A 1 90 ? 7.344 -3.662 0.314 1.00 95.56 90 GLY A C 1
ATOM 715 O O . GLY A 1 90 ? 7.990 -4.122 1.255 1.00 95.56 90 GLY A O 1
ATOM 716 N N . TYR A 1 91 ? 7.906 -3.112 -0.751 1.00 96.56 91 TYR A N 1
ATOM 717 C CA . TYR A 1 91 ? 9.336 -2.888 -0.880 1.00 96.56 91 TYR A CA 1
ATOM 718 C C . TYR A 1 91 ? 9.608 -1.629 -1.703 1.00 96.56 91 TYR A C 1
ATOM 720 O O . TYR A 1 91 ? 8.841 -1.276 -2.600 1.00 96.56 91 TYR A O 1
ATOM 728 N N . ALA A 1 92 ? 10.728 -0.978 -1.419 1.00 96.56 92 ALA A N 1
ATOM 729 C CA . ALA A 1 92 ? 11.305 0.069 -2.249 1.00 96.56 92 ALA A CA 1
ATOM 730 C C . ALA A 1 92 ? 12.770 -0.269 -2.509 1.00 96.56 92 ALA A C 1
ATOM 732 O O . ALA A 1 92 ? 13.455 -0.765 -1.612 1.00 96.56 92 ALA A O 1
ATOM 733 N N . LYS A 1 93 ? 13.237 -0.025 -3.731 1.00 95.56 93 LYS A N 1
ATOM 734 C CA . LYS A 1 93 ? 14.646 -0.206 -4.095 1.00 95.56 93 LYS A CA 1
ATOM 735 C C . LYS A 1 93 ? 15.357 1.135 -4.003 1.00 95.56 93 LYS A C 1
ATOM 737 O O . LYS A 1 93 ? 14.754 2.158 -4.293 1.00 95.56 93 LYS A O 1
ATOM 742 N N . LYS A 1 94 ? 16.640 1.130 -3.656 1.00 91.38 94 LYS A N 1
ATOM 743 C CA . LYS A 1 94 ? 17.451 2.349 -3.512 1.00 91.38 94 LYS A CA 1
ATOM 744 C C . LYS A 1 94 ? 17.409 3.275 -4.737 1.00 91.38 94 LYS A C 1
ATOM 746 O O . LYS A 1 94 ? 17.324 4.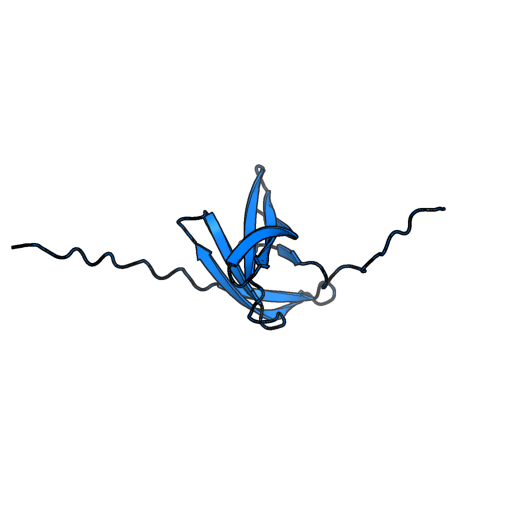488 -4.575 1.00 91.38 94 LYS A O 1
ATOM 751 N N . ASP A 1 95 ? 17.409 2.696 -5.936 1.00 92.81 95 ASP A N 1
ATOM 752 C CA . ASP A 1 95 ? 17.427 3.433 -7.208 1.00 92.81 95 ASP A CA 1
ATOM 753 C C . ASP A 1 95 ? 16.028 3.634 -7.824 1.00 92.81 95 ASP A C 1
ATOM 755 O O . ASP A 1 95 ? 15.906 4.070 -8.969 1.00 92.81 95 ASP A O 1
ATOM 759 N N . ASP A 1 96 ? 14.961 3.303 -7.090 1.00 91.50 96 ASP A N 1
ATOM 760 C CA . ASP A 1 96 ? 13.578 3.472 -7.534 1.00 91.50 96 ASP A CA 1
ATOM 761 C C . ASP A 1 96 ? 12.786 4.277 -6.491 1.00 91.50 96 ASP A C 1
ATOM 763 O O . ASP A 1 96 ? 12.589 3.806 -5.370 1.00 91.50 96 ASP A O 1
ATOM 767 N N . PRO A 1 97 ? 12.283 5.478 -6.830 1.00 87.19 97 PRO A N 1
ATOM 768 C CA . PRO A 1 97 ? 11.506 6.282 -5.891 1.00 87.19 97 PRO A CA 1
ATOM 769 C C . PRO A 1 97 ? 10.141 5.662 -5.541 1.00 87.19 97 PRO A C 1
ATOM 771 O O . PRO A 1 97 ? 9.441 6.179 -4.669 1.00 87.19 97 PRO A O 1
ATOM 774 N N . ALA A 1 98 ? 9.711 4.599 -6.229 1.00 94.12 98 ALA A N 1
ATOM 775 C CA . ALA A 1 98 ? 8.438 3.946 -5.974 1.00 94.12 98 ALA A CA 1
ATOM 776 C C . ALA A 1 98 ? 8.512 2.930 -4.823 1.00 94.12 98 ALA A C 1
ATOM 778 O O . ALA A 1 98 ? 9.399 2.078 -4.755 1.00 94.12 98 ALA A O 1
ATOM 779 N N . ILE A 1 99 ? 7.483 2.955 -3.970 1.00 96.31 99 ILE A N 1
ATOM 780 C CA . ILE A 1 99 ? 7.201 1.868 -3.032 1.00 96.31 99 ILE A CA 1
ATOM 781 C C . ILE A 1 99 ? 6.154 0.955 -3.667 1.00 96.31 99 ILE A C 1
ATOM 783 O O . ILE A 1 99 ? 5.009 1.356 -3.894 1.00 96.31 99 ILE A O 1
ATOM 787 N N . TYR A 1 100 ? 6.546 -0.281 -3.948 1.00 95.31 100 TYR A N 1
ATOM 788 C CA . TYR A 1 100 ? 5.655 -1.313 -4.456 1.00 95.31 100 TYR A CA 1
ATOM 789 C C . TYR A 1 100 ? 4.965 -1.986 -3.284 1.00 95.31 100 TYR A C 1
ATOM 791 O O . TYR A 1 100 ? 5.609 -2.347 -2.302 1.00 95.31 100 TYR A O 1
ATOM 799 N N . MET A 1 101 ? 3.651 -2.152 -3.383 1.00 94.69 101 MET A N 1
ATOM 800 C CA . MET A 1 101 ? 2.839 -2.716 -2.314 1.00 94.69 101 MET A CA 1
ATOM 801 C C . MET A 1 101 ? 1.959 -3.830 -2.854 1.00 94.69 101 MET A C 1
ATOM 803 O O . MET A 1 101 ? 1.313 -3.683 -3.891 1.00 94.69 101 MET A O 1
ATOM 807 N N . ASP A 1 102 ? 1.902 -4.909 -2.090 1.00 91.44 102 ASP A N 1
ATOM 808 C CA . ASP A 1 102 ? 0.867 -5.918 -2.170 1.00 91.44 102 ASP A CA 1
ATOM 809 C C . ASP A 1 102 ? -0.119 -5.702 -1.015 1.00 91.44 102 ASP A C 1
ATOM 811 O O . ASP A 1 102 ? 0.273 -5.707 0.153 1.00 91.44 102 ASP A O 1
ATOM 815 N N . ILE A 1 103 ? -1.397 -5.507 -1.341 1.00 88.06 103 ILE A N 1
ATOM 816 C CA . ILE A 1 103 ? -2.471 -5.288 -0.372 1.00 88.06 103 ILE A CA 1
ATOM 817 C C . ILE A 1 103 ? -3.472 -6.431 -0.520 1.00 88.06 103 ILE A C 1
ATOM 819 O O . ILE A 1 103 ? -4.259 -6.470 -1.470 1.00 88.06 103 ILE A O 1
ATOM 823 N N . GLY A 1 104 ? -3.481 -7.350 0.446 1.00 81.31 104 GLY A N 1
ATOM 824 C CA . GLY A 1 104 ? -4.555 -8.327 0.556 1.00 81.31 104 GLY A CA 1
ATOM 825 C C . GLY A 1 104 ? -5.888 -7.604 0.805 1.00 81.31 104 GLY A C 1
ATOM 826 O O . GLY A 1 104 ? -5.926 -6.663 1.602 1.00 81.31 104 GLY A O 1
ATOM 827 N N . PRO A 1 105 ? -6.994 -7.995 0.145 1.00 70.38 105 PRO A N 1
ATOM 828 C CA . PRO A 1 105 ? -7.196 -9.233 -0.615 1.00 70.38 105 PRO A CA 1
ATOM 829 C C . PRO A 1 105 ? -6.999 -9.128 -2.141 1.00 70.38 105 PRO A C 1
ATOM 831 O O . PRO A 1 105 ? -7.186 -10.126 -2.824 1.00 70.38 105 PRO A O 1
ATOM 834 N N . PHE A 1 106 ? -6.648 -7.970 -2.712 1.00 72.62 106 PHE A N 1
ATOM 835 C CA . PHE A 1 106 ? -6.761 -7.740 -4.168 1.00 72.62 106 PHE A CA 1
ATOM 836 C C . PHE A 1 106 ? -5.891 -8.646 -5.051 1.00 72.62 106 PHE A C 1
ATOM 838 O O . PHE A 1 106 ? -6.191 -8.832 -6.226 1.00 72.62 106 PHE A O 1
ATOM 845 N N . SER A 1 107 ? -4.828 -9.213 -4.494 1.00 67.06 107 SER A N 1
ATOM 846 C CA . SER A 1 107 ? -3.903 -10.128 -5.168 1.00 67.06 107 SER A CA 1
ATOM 847 C C . SER A 1 107 ? -4.002 -11.572 -4.659 1.00 67.06 107 SER A C 1
ATOM 849 O O . SER A 1 107 ? -3.255 -12.434 -5.123 1.00 67.06 107 SER A O 1
ATOM 851 N N . ARG A 1 108 ? -4.872 -11.850 -3.673 1.00 72.44 108 ARG A N 1
ATOM 852 C CA . ARG A 1 108 ? -4.834 -13.095 -2.890 1.00 72.44 108 ARG A CA 1
ATOM 853 C C . ARG A 1 108 ? -6.161 -13.839 -2.930 1.00 72.44 108 ARG A C 1
ATOM 855 O O . ARG A 1 108 ? -7.235 -13.248 -2.940 1.00 72.44 108 ARG A O 1
ATOM 862 N N . THR A 1 109 ? -6.068 -15.164 -2.887 1.00 72.06 109 THR A N 1
ATOM 863 C CA . THR A 1 109 ? -7.232 -16.039 -2.713 1.00 72.06 109 THR A CA 1
ATOM 864 C C . THR A 1 109 ? -7.544 -16.170 -1.226 1.00 72.06 109 THR A C 1
ATOM 866 O O . THR A 1 109 ? -6.650 -16.457 -0.430 1.00 72.06 109 THR A O 1
ATOM 869 N N . LEU A 1 110 ? -8.806 -15.959 -0.846 1.00 64.50 110 LEU A N 1
ATOM 870 C CA . LEU A 1 110 ? -9.271 -16.223 0.513 1.00 64.50 110 LEU A CA 1
ATOM 871 C C . LEU A 1 110 ? -9.371 -17.739 0.722 1.00 64.50 110 LEU A C 1
ATOM 873 O O . LEU A 1 110 ? -10.089 -18.415 -0.012 1.00 64.50 110 LEU A O 1
ATOM 877 N N . VAL A 1 111 ? -8.670 -18.259 1.726 1.00 80.44 111 VAL A N 1
ATOM 878 C CA . VAL A 1 111 ? -8.674 -19.684 2.082 1.00 80.44 111 VAL A CA 1
ATOM 879 C C . VAL A 1 111 ? -9.256 -19.841 3.485 1.00 80.44 111 VAL A C 1
ATOM 881 O O . VAL A 1 111 ? -8.887 -19.103 4.396 1.00 80.44 111 VAL A O 1
ATOM 884 N N . LEU A 1 112 ? -10.173 -20.796 3.651 1.00 77.50 112 LEU A N 1
ATOM 885 C CA . LEU A 1 112 ? -10.701 -21.221 4.947 1.00 77.50 112 LEU A CA 1
ATOM 886 C C . LEU A 1 112 ? -10.118 -22.596 5.283 1.00 77.50 112 LEU A C 1
ATOM 888 O O . LEU A 1 112 ? -10.422 -23.573 4.603 1.00 77.50 112 LEU A O 1
ATOM 892 N N . GLU A 1 113 ? -9.320 -22.679 6.341 1.00 85.44 113 GLU A N 1
ATOM 893 C CA . GLU A 1 113 ? -8.858 -23.957 6.885 1.00 85.44 113 GLU A CA 1
ATOM 894 C C . GLU A 1 113 ? -9.906 -24.521 7.856 1.00 85.44 113 GLU A C 1
ATOM 896 O O . GLU A 1 113 ? -10.379 -23.822 8.755 1.00 85.44 113 GLU A O 1
ATOM 901 N N . GLN A 1 114 ? -10.278 -25.792 7.692 1.00 86.25 114 GLN A N 1
ATOM 902 C CA . GLN A 1 114 ? -11.123 -26.523 8.640 1.00 86.25 114 GLN A CA 1
ATOM 903 C C . GLN A 1 114 ? -10.260 -27.535 9.394 1.00 86.25 114 GLN A C 1
ATOM 905 O O . GLN A 1 114 ? -9.448 -28.232 8.784 1.00 86.25 114 GLN A O 1
ATOM 910 N N . ARG A 1 115 ? -10.430 -27.636 10.720 1.00 78.50 115 ARG A N 1
ATOM 911 C CA . ARG A 1 115 ? -9.815 -28.734 11.480 1.00 78.50 115 ARG A CA 1
ATOM 912 C C . ARG A 1 115 ? -10.366 -30.052 10.945 1.00 78.50 115 ARG A C 1
ATOM 914 O O . ARG A 1 115 ? -11.583 -30.205 10.877 1.00 78.50 115 ARG A O 1
ATOM 921 N N . GLN A 1 116 ? -9.481 -30.986 10.601 1.00 71.62 116 GLN A N 1
ATOM 922 C CA . GLN A 1 116 ? -9.892 -32.374 10.421 1.00 71.62 116 GLN A CA 1
ATOM 923 C C . GLN A 1 116 ? -10.420 -32.871 11.771 1.00 71.62 116 GLN A C 1
ATOM 925 O O . GLN A 1 116 ? -9.716 -32.773 12.779 1.00 71.62 116 GLN A O 1
ATOM 930 N N . VAL A 1 117 ? -11.692 -33.271 11.785 1.00 67.62 117 VAL A N 1
ATOM 931 C CA . VAL A 1 117 ? -12.335 -33.961 12.911 1.00 67.62 117 VAL A CA 1
ATOM 932 C C . VAL A 1 117 ? -11.904 -35.418 12.888 1.00 67.62 117 VAL A C 1
ATOM 934 O O . VAL A 1 117 ? -11.869 -35.981 11.770 1.00 67.62 117 VAL A O 1
#